Protein AF-A0A6L9MPD7-F1 (afdb_monomer_lite)

Foldseek 3Di:
DQPADADDDLVLLVPLCSLVVVVVVCVVVVHQLLSAEYEDEPVNVVPDPPVSVVVSVVSSVVSNYAYEYEPPDPDPPPVVVVVPPPDDRYDYDD

pLDDT: mean 70.27, std 19.03, range [35.06, 93.06]

Secondary structure (DSSP, 8-state):
---------HHHHHSTTHHHHHHHHHHHTT--GGG-EEEEEGGGGTTS-HHHHHHHHHHHHHTT-EEEEES--SS-TTSHHHHTSSSS---EE-

InterPro domains:
  IPR001633 EAL domain [PF00563] (9-83)
  IPR001633 EAL domain [PS50883] (1-94)
  IPR035919 EAL domain superfamily [G3DSA:3.20.20.450] (7-88)
  IPR035919 EAL domain superfamily [SSF141868] (9-84)

Radius of gyration: 13.21 Å; chains: 1; bounding box: 35×28×36 Å

Organism: NCBI:txid2047720

Structure (mmCIF, N/CA/C/O backbone):
data_AF-A0A6L9MPD7-F1
#
_entry.id   AF-A0A6L9MPD7-F1
#
loop_
_atom_site.group_PDB
_atom_site.id
_atom_site.type_symbol
_atom_site.label_atom_id
_atom_site.label_alt_id
_atom_site.label_comp_id
_atom_site.label_asym_id
_atom_site.label_entity_id
_atom_site.label_seq_id
_atom_site.pdbx_PDB_ins_code
_atom_site.Cartn_x
_atom_site.Cartn_y
_atom_site.Cartn_z
_atom_site.occupancy
_atom_site.B_iso_or_equiv
_atom_site.auth_seq_id
_atom_site.auth_comp_id
_atom_site.auth_asym_id
_atom_site.auth_atom_id
_atom_site.pdbx_PDB_model_num
ATOM 1 N N . MET A 1 1 ? -2.958 -3.881 21.496 1.00 35.88 1 MET A N 1
ATOM 2 C CA . MET A 1 1 ? -2.247 -4.945 20.758 1.00 35.88 1 MET A CA 1
ATOM 3 C C . MET A 1 1 ? -2.281 -4.559 19.295 1.00 35.88 1 MET A C 1
ATOM 5 O O . MET A 1 1 ? -3.328 -4.674 18.677 1.00 35.88 1 MET A O 1
ATOM 9 N N . THR A 1 2 ? -1.201 -3.980 18.779 1.00 38.62 2 THR A N 1
ATOM 10 C CA . THR A 1 2 ? -1.082 -3.634 17.359 1.00 38.62 2 THR A CA 1
ATOM 11 C C . THR A 1 2 ? -0.681 -4.911 16.639 1.00 38.62 2 THR A C 1
ATOM 13 O O . THR A 1 2 ? 0.424 -5.406 16.845 1.00 38.62 2 THR A O 1
ATOM 16 N N . ALA A 1 3 ? -1.598 -5.511 15.887 1.00 38.75 3 ALA A N 1
ATOM 17 C CA . ALA A 1 3 ? -1.240 -6.623 15.023 1.00 38.75 3 ALA A CA 1
ATOM 18 C C . ALA A 1 3 ? -0.362 -6.062 13.895 1.00 38.75 3 ALA A C 1
ATOM 20 O O . ALA A 1 3 ? -0.843 -5.288 13.072 1.00 38.75 3 ALA A O 1
ATOM 21 N N . GLN A 1 4 ? 0.932 -6.387 13.902 1.00 44.22 4 GLN A N 1
ATOM 22 C CA . GLN A 1 4 ? 1.800 -6.138 12.755 1.00 44.22 4 GLN A CA 1
ATOM 23 C C . GLN A 1 4 ? 1.544 -7.248 11.740 1.00 44.22 4 GLN A C 1
ATOM 25 O O . GLN A 1 4 ? 1.958 -8.389 11.933 1.00 44.22 4 GLN A O 1
ATOM 30 N N . TRP A 1 5 ? 0.815 -6.910 10.685 1.00 53.53 5 TRP A N 1
ATOM 31 C CA . TRP A 1 5 ? 0.684 -7.750 9.504 1.00 53.53 5 TRP A CA 1
ATOM 32 C C . TRP A 1 5 ? 1.734 -7.280 8.498 1.00 53.53 5 TRP A C 1
ATOM 34 O O . TRP A 1 5 ? 1.709 -6.119 8.103 1.00 53.53 5 TRP A O 1
ATOM 44 N N . GLN A 1 6 ? 2.666 -8.154 8.120 1.00 55.34 6 GLN A N 1
ATOM 45 C CA . GLN A 1 6 ? 3.701 -7.869 7.123 1.00 55.34 6 GLN A CA 1
ATOM 46 C C . GLN A 1 6 ? 3.634 -8.867 5.960 1.00 55.34 6 GLN A C 1
ATOM 48 O O . GLN A 1 6 ? 3.247 -10.023 6.140 1.00 55.34 6 GLN A O 1
ATOM 53 N N . VAL A 1 7 ? 4.124 -8.384 4.811 1.00 55.25 7 VAL A N 1
ATOM 54 C CA . VAL A 1 7 ? 4.473 -9.056 3.544 1.00 55.25 7 VAL A CA 1
ATOM 55 C C . VAL A 1 7 ? 3.474 -8.895 2.388 1.00 55.25 7 VAL A C 1
ATOM 57 O O . VAL A 1 7 ? 2.387 -9.469 2.368 1.00 55.25 7 VAL A O 1
ATOM 60 N N . THR A 1 8 ? 3.947 -8.231 1.325 1.00 55.59 8 THR A N 1
ATOM 61 C CA . THR A 1 8 ? 3.572 -8.539 -0.064 1.00 55.59 8 THR A CA 1
ATOM 62 C C . THR A 1 8 ? 4.828 -8.730 -0.919 1.00 55.59 8 THR A C 1
ATOM 64 O O . THR A 1 8 ? 5.885 -8.175 -0.621 1.00 55.59 8 THR A O 1
ATOM 67 N N . SER A 1 9 ? 4.734 -9.539 -1.975 1.00 59.88 9 SER A N 1
ATOM 68 C CA . SER A 1 9 ? 5.841 -9.839 -2.886 1.00 59.88 9 SER A CA 1
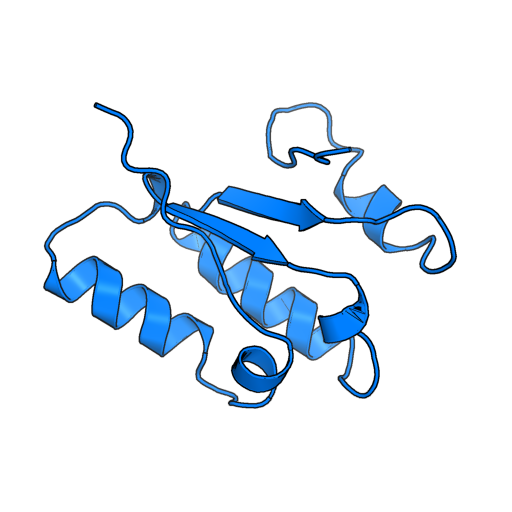ATOM 69 C C . SER A 1 9 ? 5.649 -9.163 -4.250 1.00 59.88 9 SER A C 1
ATOM 71 O O . SER A 1 9 ? 4.527 -8.898 -4.683 1.00 59.88 9 SER A O 1
ATOM 73 N N . ALA A 1 10 ? 6.731 -8.963 -5.008 1.00 59.00 10 ALA A N 1
ATOM 74 C CA . ALA A 1 10 ? 6.673 -8.459 -6.388 1.00 59.00 10 ALA A CA 1
ATOM 75 C C . ALA A 1 10 ? 5.742 -9.271 -7.317 1.00 59.00 10 ALA A C 1
ATOM 77 O O . ALA A 1 10 ? 5.201 -8.744 -8.294 1.00 59.00 10 ALA A O 1
ATOM 78 N N . ALA A 1 11 ? 5.526 -10.558 -7.022 1.00 63.34 11 ALA A N 1
ATOM 79 C CA . ALA A 1 11 ? 4.631 -11.420 -7.788 1.00 63.34 11 ALA A CA 1
ATOM 80 C C . ALA A 1 11 ? 3.153 -11.014 -7.653 1.00 63.34 11 ALA A C 1
ATOM 82 O O . ALA A 1 11 ? 2.374 -11.208 -8.592 1.00 63.34 11 ALA A O 1
ATOM 83 N N . ASP A 1 12 ? 2.773 -10.405 -6.531 1.00 71.56 12 ASP A N 1
ATOM 84 C CA . ASP A 1 12 ? 1.391 -10.028 -6.252 1.00 71.56 12 ASP A CA 1
ATOM 85 C C . ASP A 1 12 ? 0.935 -8.854 -7.128 1.00 71.56 12 ASP A C 1
ATOM 87 O O . ASP A 1 12 ? -0.155 -8.906 -7.706 1.00 71.56 12 ASP A O 1
ATOM 91 N N . PHE A 1 13 ? 1.818 -7.873 -7.356 1.00 76.06 13 PHE A N 1
ATOM 92 C CA . PHE A 1 13 ? 1.585 -6.706 -8.223 1.00 76.06 13 PHE A CA 1
ATOM 93 C C . PHE A 1 13 ? 1.458 -7.042 -9.714 1.00 76.06 13 PHE A C 1
ATOM 95 O O . PHE A 1 13 ? 0.926 -6.253 -10.505 1.00 76.06 13 PHE A O 1
ATOM 102 N N . ARG A 1 14 ? 1.914 -8.226 -10.146 1.00 74.06 14 ARG A N 1
ATOM 103 C CA . ARG A 1 14 ? 1.726 -8.667 -11.538 1.00 74.06 14 ARG A CA 1
ATOM 104 C C . ARG A 1 14 ? 0.248 -8.889 -11.850 1.00 74.06 14 ARG A C 1
ATOM 106 O O . ARG A 1 14 ? -0.187 -8.596 -12.970 1.00 74.06 14 ARG A O 1
ATOM 113 N N . ARG A 1 15 ? -0.533 -9.332 -10.861 1.00 77.31 15 ARG A N 1
ATOM 114 C CA . ARG A 1 15 ? -1.978 -9.544 -10.988 1.00 77.31 15 ARG A CA 1
ATOM 115 C C . ARG A 1 15 ? -2.688 -8.189 -10.987 1.00 77.31 15 ARG A C 1
ATOM 117 O O . ARG A 1 15 ? -2.584 -7.435 -10.029 1.00 77.31 15 ARG A O 1
ATOM 124 N N . SER A 1 16 ? -3.415 -7.882 -12.060 1.00 74.75 16 SER A N 1
ATOM 125 C CA . SER A 1 16 ? -4.068 -6.578 -12.274 1.00 74.75 16 SER A CA 1
ATOM 126 C C . SER A 1 16 ? -5.085 -6.178 -11.199 1.00 74.75 16 SER A C 1
ATOM 128 O O . SER A 1 16 ? -5.362 -4.998 -11.063 1.00 74.75 16 SER A O 1
ATOM 130 N N . ASN A 1 17 ? -5.602 -7.133 -10.429 1.00 85.56 17 ASN A N 1
ATOM 131 C CA . ASN A 1 17 ? -6.599 -6.949 -9.370 1.00 85.56 17 ASN A CA 1
ATOM 132 C C . ASN A 1 17 ? -6.012 -7.122 -7.956 1.00 85.56 17 ASN A C 1
ATOM 134 O O . ASN A 1 17 ? -6.688 -7.621 -7.058 1.00 85.56 17 ASN A O 1
ATOM 138 N N . PHE A 1 18 ? -4.723 -6.825 -7.756 1.00 88.25 18 PHE A N 1
ATOM 139 C CA . PHE A 1 18 ? -4.100 -6.947 -6.434 1.00 88.25 18 PHE A CA 1
ATOM 140 C C . PHE A 1 18 ? -4.793 -6.070 -5.387 1.00 88.25 18 PHE A C 1
ATOM 142 O O . PHE A 1 18 ? -5.203 -6.597 -4.355 1.00 88.25 18 PHE A O 1
ATOM 149 N N . ALA A 1 19 ? -4.976 -4.779 -5.688 1.00 89.88 19 ALA A N 1
ATOM 150 C CA . ALA A 1 19 ? -5.616 -3.841 -4.772 1.00 89.88 19 ALA A CA 1
ATOM 151 C C . ALA A 1 19 ? -7.025 -4.310 -4.381 1.00 89.88 19 ALA A C 1
ATOM 153 O O . ALA A 1 19 ? -7.319 -4.449 -3.198 1.00 89.88 19 ALA A O 1
ATOM 15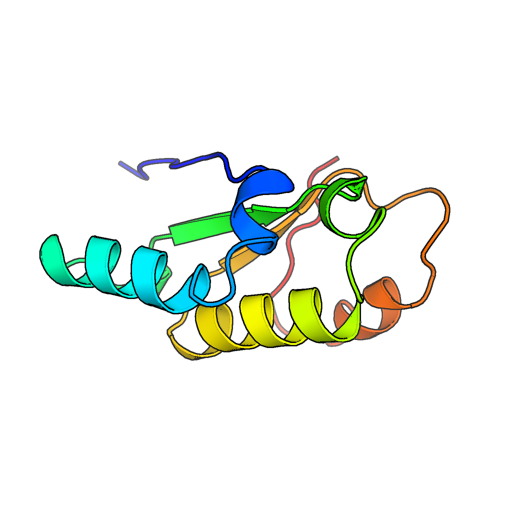4 N N . ASP A 1 20 ? -7.845 -4.679 -5.369 1.00 91.31 20 ASP A N 1
ATOM 155 C CA . ASP A 1 20 ? -9.209 -5.165 -5.134 1.00 91.31 20 ASP A CA 1
ATOM 156 C C . ASP A 1 20 ? -9.241 -6.381 -4.205 1.00 91.31 20 ASP A C 1
ATOM 158 O O . ASP A 1 20 ? -10.069 -6.450 -3.303 1.00 91.31 20 ASP A O 1
ATOM 162 N N . ARG A 1 21 ? -8.324 -7.341 -4.389 1.00 90.62 21 ARG A N 1
ATOM 163 C CA . ARG A 1 21 ? -8.269 -8.533 -3.530 1.00 90.62 21 ARG A CA 1
ATOM 164 C C . ARG A 1 21 ? -7.909 -8.195 -2.090 1.00 90.62 21 ARG A C 1
ATOM 166 O O . ARG A 1 21 ? -8.486 -8.780 -1.179 1.00 90.62 21 ARG A O 1
ATOM 173 N N . VAL A 1 22 ? -6.946 -7.298 -1.888 1.00 89.75 22 VAL A N 1
ATOM 174 C CA . VAL A 1 22 ? -6.545 -6.860 -0.545 1.00 89.75 22 VAL A CA 1
ATOM 175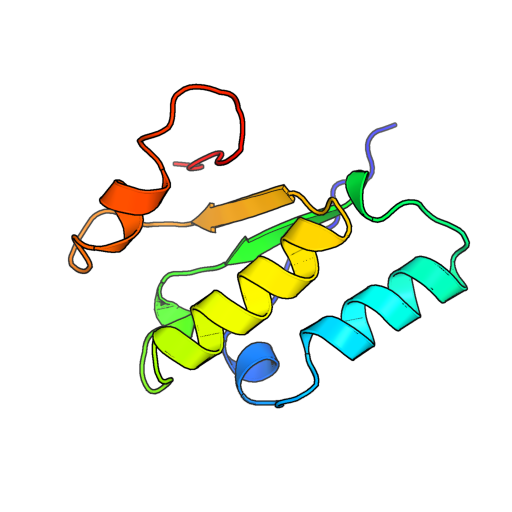 C C . VAL A 1 22 ? -7.724 -6.179 0.146 1.00 89.75 22 VAL A C 1
ATOM 177 O O . VAL A 1 22 ? -8.073 -6.545 1.264 1.00 89.75 22 VAL A O 1
ATOM 180 N N . LEU A 1 23 ? -8.393 -5.261 -0.548 1.00 90.31 23 LEU A N 1
ATOM 181 C CA . LEU A 1 23 ? -9.541 -4.531 -0.013 1.00 90.31 23 LEU A CA 1
ATOM 182 C C . LEU A 1 23 ? -10.736 -5.447 0.267 1.00 90.31 23 LEU A C 1
ATOM 184 O O . LEU A 1 23 ? -11.363 -5.325 1.316 1.00 90.31 23 LEU A O 1
ATOM 188 N N . GLN A 1 24 ? -11.017 -6.409 -0.615 1.00 91.81 24 GLN A N 1
ATOM 189 C CA . GLN A 1 24 ? -12.051 -7.421 -0.384 1.00 91.81 24 GLN A CA 1
ATOM 190 C C . GLN A 1 24 ? -11.745 -8.279 0.844 1.00 91.81 24 GLN A C 1
ATOM 192 O O . GLN A 1 24 ? -12.645 -8.544 1.637 1.00 91.81 24 GLN A O 1
ATOM 197 N N . LEU A 1 25 ? -10.488 -8.693 1.027 1.00 89.81 25 LEU A N 1
ATOM 198 C CA . LEU A 1 25 ? -10.083 -9.467 2.197 1.00 89.81 25 LEU A CA 1
ATOM 199 C C . LEU A 1 25 ? -10.263 -8.653 3.482 1.00 89.81 25 LEU A C 1
ATOM 201 O O . LEU A 1 25 ? -10.890 -9.137 4.420 1.00 89.81 25 LEU A O 1
ATOM 205 N N . ILE A 1 26 ? -9.772 -7.415 3.508 1.00 89.25 26 ILE A N 1
ATOM 206 C CA . ILE A 1 26 ? -9.918 -6.511 4.655 1.00 89.25 26 ILE A CA 1
ATOM 207 C C . ILE A 1 26 ? -11.400 -6.285 4.979 1.00 89.25 26 ILE A C 1
ATOM 209 O O . ILE A 1 26 ? -11.815 -6.449 6.126 1.00 89.25 26 ILE A O 1
ATOM 213 N N . SER A 1 27 ? -12.213 -5.992 3.961 1.00 89.62 27 SER A N 1
ATOM 214 C CA . SER A 1 27 ? -13.654 -5.788 4.113 1.00 89.62 27 SER A CA 1
ATOM 215 C C . SER A 1 27 ? -14.369 -7.041 4.624 1.00 89.62 27 SER A C 1
ATOM 217 O O . SER A 1 27 ? -15.261 -6.925 5.458 1.00 89.62 27 SER A O 1
ATOM 219 N N . SER A 1 28 ? -13.956 -8.241 4.198 1.00 93.06 28 SER A N 1
ATOM 220 C CA . SER A 1 28 ? -14.543 -9.503 4.676 1.00 93.06 28 SER A CA 1
ATOM 221 C C . SER A 1 28 ? -14.294 -9.779 6.163 1.00 93.06 28 SER A C 1
ATOM 223 O O . SER A 1 28 ? -15.014 -10.573 6.765 1.00 93.06 28 SER A O 1
ATOM 225 N N . LEU A 1 29 ? -13.292 -9.122 6.752 1.00 89.56 29 LEU A N 1
ATOM 226 C CA . LEU A 1 29 ? -12.955 -9.208 8.172 1.00 89.56 29 LEU A CA 1
ATOM 227 C C . LEU A 1 29 ? -13.613 -8.098 9.006 1.00 89.56 29 LEU A C 1
ATOM 229 O O . LEU A 1 29 ? -13.394 -8.058 10.214 1.00 89.56 29 LEU A O 1
ATOM 233 N N . ASP A 1 30 ? -14.390 -7.209 8.378 1.00 92.19 30 ASP A N 1
ATOM 234 C CA . ASP A 1 30 ? -14.999 -6.024 9.000 1.00 92.19 30 ASP A CA 1
ATOM 235 C C . ASP A 1 30 ? -13.967 -5.120 9.707 1.00 92.19 30 ASP A C 1
ATOM 237 O O . ASP A 1 30 ? -14.206 -4.538 10.766 1.00 92.19 30 ASP A O 1
ATOM 241 N N . LEU A 1 31 ? -12.764 -5.030 9.123 1.00 88.38 31 LEU A N 1
ATOM 242 C CA . LEU A 1 31 ? -11.670 -4.212 9.637 1.00 88.38 31 LEU A CA 1
ATOM 243 C C . LEU A 1 31 ? -11.468 -2.962 8.771 1.00 88.38 31 LEU A C 1
ATOM 245 O O . LEU A 1 31 ? -11.509 -3.049 7.543 1.00 88.38 31 LEU A O 1
ATOM 249 N N . PRO A 1 32 ? -11.180 -1.795 9.373 1.00 87.81 32 PRO A N 1
ATOM 250 C CA . PRO A 1 32 ? -10.812 -0.617 8.605 1.00 87.81 32 PRO A CA 1
ATOM 251 C C . PRO A 1 32 ? -9.428 -0.791 7.969 1.00 87.81 32 PRO A C 1
ATOM 253 O O . PRO A 1 32 ? -8.467 -1.193 8.629 1.00 87.81 32 PRO A O 1
ATOM 256 N N . ALA A 1 33 ? -9.308 -0.421 6.693 1.00 86.81 33 ALA A N 1
ATOM 257 C CA . ALA A 1 33 ? -8.060 -0.523 5.935 1.00 86.81 33 ALA A CA 1
ATOM 258 C C . ALA A 1 33 ? -6.914 0.318 6.532 1.00 86.81 33 ALA A C 1
ATOM 260 O O . ALA A 1 33 ? -5.746 -0.027 6.378 1.00 86.81 33 ALA A O 1
ATOM 261 N N . SER A 1 34 ? -7.234 1.358 7.307 1.00 86.62 34 SER A N 1
ATOM 262 C CA . SER A 1 34 ? -6.263 2.176 8.044 1.00 86.62 34 SER A CA 1
ATOM 263 C C . SER A 1 34 ? -5.488 1.446 9.140 1.00 86.62 34 SER A C 1
ATOM 265 O O . SER A 1 34 ? -4.494 1.974 9.634 1.00 86.62 34 SER A O 1
ATOM 267 N N . LEU A 1 35 ? -5.901 0.233 9.514 1.00 86.75 35 LEU A N 1
ATOM 268 C CA . LEU A 1 35 ? -5.148 -0.620 10.436 1.00 86.75 35 LEU A CA 1
ATOM 269 C C . LEU A 1 35 ? -4.023 -1.399 9.751 1.00 86.75 35 LEU A C 1
ATOM 271 O O . LEU A 1 35 ? -3.252 -2.068 10.437 1.00 86.75 35 LEU A O 1
ATOM 275 N N . PHE A 1 36 ? -3.944 -1.340 8.422 1.00 84.56 36 PHE A N 1
ATOM 276 C CA . PHE A 1 36 ? -3.010 -2.128 7.637 1.00 84.56 36 PHE A CA 1
ATOM 277 C C . PHE A 1 36 ? -1.920 -1.247 7.028 1.00 84.56 36 PHE A C 1
ATOM 279 O O . PHE A 1 36 ? -2.173 -0.158 6.500 1.00 84.56 36 PHE A O 1
ATOM 286 N N . GLU A 1 37 ? -0.698 -1.765 7.078 1.00 83.75 37 GLU A N 1
ATOM 287 C CA . GLU A 1 37 ? 0.471 -1.209 6.410 1.00 83.75 37 GLU A CA 1
ATOM 288 C C . GLU A 1 37 ? 0.918 -2.186 5.322 1.00 83.75 37 GLU A C 1
ATOM 290 O O . GLU A 1 37 ? 1.050 -3.385 5.568 1.00 83.75 37 GLU A O 1
ATOM 295 N N . LEU A 1 38 ? 1.110 -1.683 4.104 1.00 83.56 38 LEU A N 1
ATOM 296 C CA . LEU A 1 38 ? 1.689 -2.442 3.009 1.00 83.56 38 LEU A CA 1
ATOM 297 C C . LEU A 1 38 ? 3.144 -2.036 2.832 1.00 83.56 38 LEU A C 1
ATOM 299 O O . LEU A 1 38 ? 3.434 -0.917 2.415 1.00 83.56 38 LEU A O 1
ATOM 303 N N . GLU A 1 39 ? 4.041 -2.973 3.086 1.00 80.94 39 GLU A N 1
ATOM 304 C CA . GLU A 1 39 ? 5.463 -2.809 2.827 1.00 80.94 39 GLU A CA 1
ATOM 305 C C . GLU A 1 39 ? 5.810 -3.292 1.418 1.00 80.94 39 GLU A C 1
ATOM 307 O O . GLU A 1 39 ? 5.462 -4.407 1.023 1.00 80.94 39 GLU A O 1
ATOM 312 N N . VAL A 1 40 ? 6.464 -2.435 0.641 1.00 78.75 40 VAL A N 1
ATOM 313 C CA . VAL A 1 40 ? 6.778 -2.667 -0.769 1.00 78.75 40 VAL A CA 1
ATOM 314 C C . VAL A 1 40 ? 8.280 -2.522 -0.964 1.00 78.75 40 VAL A C 1
ATOM 316 O O . VAL A 1 40 ? 8.837 -1.441 -0.787 1.00 78.75 40 VAL A O 1
ATOM 319 N N . THR A 1 41 ? 8.925 -3.612 -1.371 1.00 77.81 41 THR A N 1
ATOM 320 C CA . THR A 1 41 ? 10.360 -3.629 -1.686 1.00 77.81 41 THR A CA 1
ATOM 321 C C . THR A 1 41 ? 10.638 -3.053 -3.078 1.00 77.81 41 THR A C 1
ATOM 323 O O . THR A 1 41 ? 9.781 -3.097 -3.969 1.00 77.81 41 THR A O 1
ATOM 326 N N . GLU A 1 42 ? 11.866 -2.583 -3.320 1.00 75.75 42 GLU A N 1
ATOM 327 C CA . GLU A 1 42 ? 12.303 -2.073 -4.634 1.00 75.75 42 GLU A CA 1
ATOM 328 C C . GLU A 1 42 ? 12.109 -3.102 -5.769 1.00 75.75 42 GLU A C 1
ATOM 330 O O . GLU A 1 42 ? 11.792 -2.744 -6.906 1.00 75.75 42 GLU A O 1
ATOM 335 N N . SER A 1 43 ? 12.202 -4.399 -5.453 1.00 77.50 43 SER A N 1
ATOM 336 C CA . SER A 1 43 ? 12.050 -5.495 -6.420 1.00 77.50 43 SER A CA 1
ATOM 337 C C . SER A 1 43 ? 10.709 -5.493 -7.167 1.00 77.50 43 SER A C 1
ATOM 339 O O . SER A 1 43 ? 10.635 -5.968 -8.300 1.00 77.50 43 SER A O 1
ATOM 341 N N . VAL A 1 44 ? 9.656 -4.914 -6.577 1.00 80.12 44 VAL A N 1
ATOM 342 C CA . VAL A 1 4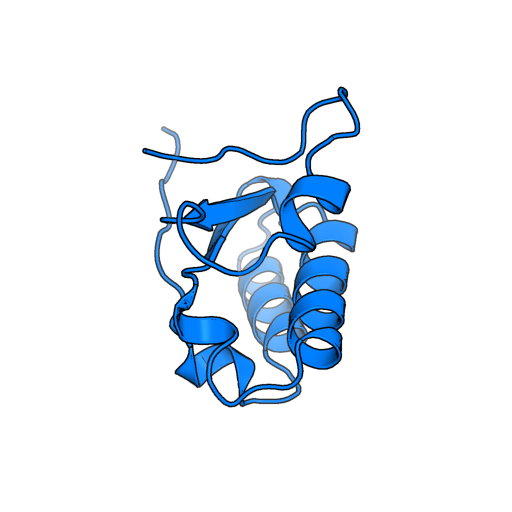4 ? 8.324 -4.784 -7.192 1.00 80.12 44 VAL A CA 1
ATOM 343 C C . VAL A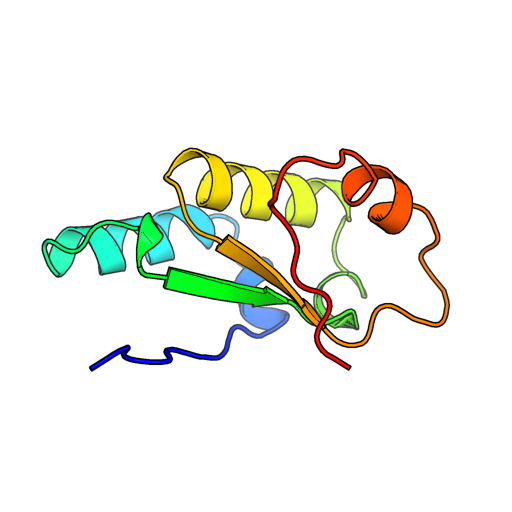 1 44 ? 8.373 -3.921 -8.454 1.00 80.12 44 VAL A C 1
ATOM 345 O O . VAL A 1 44 ? 7.607 -4.149 -9.387 1.00 80.12 44 VAL A O 1
ATOM 348 N N . PHE A 1 45 ? 9.294 -2.963 -8.521 1.00 77.75 45 PHE A N 1
ATOM 349 C CA . PHE A 1 45 ? 9.455 -2.083 -9.675 1.00 77.75 45 PHE A CA 1
ATOM 350 C C . PHE A 1 45 ? 10.291 -2.730 -10.790 1.00 77.75 45 PHE A C 1
ATOM 352 O O . PHE A 1 45 ? 10.241 -2.292 -11.939 1.00 77.75 45 PHE A O 1
ATOM 359 N N . ILE A 1 46 ? 11.019 -3.813 -10.499 1.00 77.38 46 ILE A N 1
ATOM 360 C CA . ILE A 1 46 ? 11.865 -4.502 -11.476 1.00 77.38 46 ILE A CA 1
ATOM 361 C C . ILE A 1 46 ? 10.998 -5.376 -12.396 1.00 77.38 46 ILE A C 1
ATOM 363 O O . ILE A 1 46 ? 10.405 -6.377 -11.991 1.00 77.38 46 ILE A O 1
ATOM 367 N N . GLY A 1 47 ? 10.944 -5.013 -13.679 1.00 73.31 47 GLY A N 1
ATOM 368 C CA . GLY A 1 47 ? 10.195 -5.757 -14.701 1.00 73.31 47 GLY A CA 1
ATOM 369 C C . GLY A 1 47 ? 8.681 -5.506 -14.695 1.00 73.31 47 GLY A C 1
ATOM 370 O O . GLY A 1 47 ? 7.949 -6.187 -15.414 1.00 73.31 47 GLY A O 1
ATOM 371 N N . LEU A 1 48 ? 8.206 -4.534 -13.913 1.00 73.88 48 LEU A N 1
ATOM 372 C CA . LEU A 1 48 ? 6.841 -4.013 -13.960 1.00 73.88 48 LEU A CA 1
ATOM 373 C C . LEU A 1 48 ? 6.850 -2.545 -14.392 1.00 73.88 48 LEU A C 1
ATOM 375 O O . LEU A 1 48 ? 7.796 -1.812 -14.130 1.00 73.88 48 LEU A O 1
ATOM 379 N N . SER A 1 49 ? 5.776 -2.101 -15.052 1.00 82.62 49 SER A N 1
ATOM 380 C CA . SER A 1 49 ? 5.597 -0.671 -15.322 1.00 82.62 49 SER A CA 1
ATOM 381 C C . SER A 1 49 ? 5.417 0.076 -14.000 1.00 82.62 49 SER A C 1
ATOM 383 O O . SER A 1 49 ? 4.475 -0.212 -13.255 1.00 82.62 49 SER A O 1
ATOM 385 N N . THR A 1 50 ? 6.281 1.058 -13.737 1.00 80.69 50 THR A N 1
ATOM 386 C CA . THR A 1 50 ? 6.206 1.935 -12.559 1.00 80.69 50 THR A CA 1
ATOM 387 C C . THR A 1 50 ? 4.821 2.553 -12.405 1.00 80.69 50 THR A C 1
ATOM 389 O O . THR A 1 50 ? 4.274 2.566 -11.308 1.00 80.69 50 THR A O 1
ATOM 392 N N . GLU A 1 51 ? 4.199 2.989 -13.502 1.00 80.94 51 GLU A N 1
ATOM 393 C CA . GLU A 1 51 ? 2.853 3.576 -13.483 1.00 80.94 51 GLU A CA 1
ATOM 394 C C . GLU A 1 51 ? 1.797 2.590 -12.976 1.00 80.94 51 GLU A C 1
ATOM 396 O O . GLU A 1 51 ? 0.898 2.969 -12.228 1.00 80.94 51 GLU A O 1
ATOM 401 N N . LYS A 1 52 ? 1.908 1.308 -13.349 1.00 83.19 52 LYS A N 1
ATOM 402 C CA . LYS A 1 52 ? 0.987 0.265 -12.879 1.00 83.19 52 LYS A CA 1
ATOM 403 C C . LYS A 1 52 ? 1.142 0.036 -11.377 1.00 83.19 52 LYS A C 1
ATOM 405 O O . LYS A 1 52 ? 0.138 -0.086 -10.675 1.00 83.19 52 LYS A O 1
ATOM 410 N N . VAL A 1 53 ? 2.383 -0.017 -10.891 1.00 84.19 53 VAL A N 1
ATOM 411 C CA . VAL A 1 53 ? 2.666 -0.182 -9.459 1.00 84.19 53 VAL A CA 1
ATOM 412 C C . VAL A 1 53 ? 2.110 1.013 -8.689 1.00 84.19 53 VAL A C 1
ATOM 414 O O . VAL A 1 53 ? 1.319 0.819 -7.772 1.00 84.19 53 VAL A O 1
ATOM 417 N N . VAL A 1 54 ? 2.411 2.240 -9.126 1.00 83.81 54 VAL A N 1
ATOM 418 C CA . VAL A 1 54 ? 1.932 3.476 -8.487 1.00 83.81 54 VAL A CA 1
ATOM 419 C C . VAL A 1 54 ? 0.407 3.527 -8.420 1.00 83.81 54 VAL A C 1
ATOM 421 O O . VAL A 1 54 ? -0.125 3.711 -7.332 1.00 83.81 54 VAL A O 1
ATOM 424 N N . ARG A 1 55 ? -0.310 3.266 -9.523 1.00 86.56 55 ARG A N 1
ATOM 425 C CA . ARG A 1 55 ? -1.788 3.233 -9.516 1.00 86.56 55 ARG A CA 1
ATOM 426 C C . ARG A 1 55 ? -2.353 2.224 -8.516 1.00 86.56 55 ARG A C 1
ATOM 428 O O . ARG A 1 55 ? -3.370 2.485 -7.883 1.00 86.56 55 ARG A O 1
ATOM 435 N N . THR A 1 56 ? -1.696 1.075 -8.375 1.00 88.44 56 THR A N 1
ATOM 436 C CA . THR A 1 56 ? -2.108 0.037 -7.420 1.00 88.44 56 THR A CA 1
ATOM 437 C C . THR A 1 56 ? -1.914 0.514 -5.979 1.00 88.44 56 THR A C 1
ATOM 439 O O . THR A 1 56 ? -2.806 0.343 -5.152 1.00 88.44 56 THR A O 1
ATOM 442 N N . LEU A 1 57 ? -0.777 1.148 -5.678 1.00 87.38 57 LEU A N 1
ATOM 443 C CA . LEU A 1 57 ? -0.499 1.710 -4.352 1.00 87.38 57 LEU A CA 1
ATOM 444 C C . LEU A 1 57 ? -1.438 2.873 -4.013 1.00 87.38 57 LEU A C 1
ATOM 446 O O . LEU A 1 57 ? -1.902 2.977 -2.880 1.00 87.38 57 LEU A O 1
ATOM 450 N N . GLU A 1 58 ? -1.748 3.727 -4.989 1.00 87.56 58 GLU A N 1
ATOM 451 C CA . GLU A 1 58 ? -2.693 4.834 -4.830 1.00 87.56 58 GLU A CA 1
ATOM 452 C C . GLU A 1 58 ? -4.103 4.343 -4.498 1.00 87.56 58 GLU A C 1
ATOM 454 O O . GLU A 1 58 ? -4.727 4.909 -3.604 1.00 87.56 58 GLU A O 1
ATOM 459 N N . ALA A 1 59 ? -4.576 3.274 -5.146 1.00 88.94 59 ALA A N 1
ATOM 460 C CA . ALA A 1 59 ? -5.879 2.676 -4.851 1.00 88.94 59 ALA A CA 1
ATOM 461 C C . ALA A 1 59 ? -5.964 2.126 -3.416 1.00 88.94 59 ALA A C 1
ATOM 463 O O . ALA A 1 59 ? -6.968 2.293 -2.737 1.00 88.94 59 ALA A O 1
ATOM 464 N N . LEU A 1 60 ? -4.897 1.504 -2.911 1.00 89.56 60 LEU A N 1
ATOM 465 C CA . LEU A 1 60 ? -4.863 1.030 -1.523 1.00 89.56 60 LEU A CA 1
ATOM 466 C C . LEU A 1 60 ? -4.817 2.192 -0.524 1.00 89.56 60 LEU A C 1
ATOM 468 O O . LEU A 1 60 ? -5.476 2.168 0.516 1.00 89.56 60 LEU A O 1
ATOM 472 N N . ARG A 1 61 ? -4.066 3.244 -0.857 1.00 86.06 61 ARG A N 1
ATOM 473 C CA . ARG A 1 61 ? -3.970 4.449 -0.035 1.00 86.06 61 ARG A CA 1
ATOM 474 C C . ARG A 1 61 ? -5.279 5.241 -0.006 1.00 86.06 61 ARG A C 1
ATOM 476 O O . ARG A 1 61 ? -5.581 5.826 1.033 1.00 86.06 61 ARG A O 1
ATOM 483 N N . SER A 1 62 ? -6.048 5.289 -1.098 1.00 89.19 62 SER A N 1
ATOM 484 C CA . SER A 1 62 ? -7.337 5.999 -1.117 1.00 89.19 62 SER A CA 1
ATOM 485 C C . SER A 1 62 ? -8.349 5.396 -0.146 1.00 89.19 62 SER A C 1
ATOM 487 O O . SER A 1 62 ? -9.173 6.129 0.389 1.00 89.19 62 SER A O 1
ATOM 489 N N . GLU A 1 63 ? -8.219 4.103 0.153 1.00 92.50 63 GLU A N 1
ATOM 490 C CA . GLU A 1 63 ? -9.018 3.402 1.165 1.00 92.50 63 GLU A CA 1
ATOM 491 C C . GLU A 1 63 ? -8.470 3.563 2.594 1.00 92.50 63 GLU A C 1
ATOM 493 O O . GLU A 1 63 ? -9.073 3.104 3.561 1.00 92.50 63 GLU A O 1
ATOM 498 N N . GLY A 1 64 ? -7.334 4.245 2.758 1.00 87.00 64 GLY A N 1
ATOM 499 C CA . GLY A 1 64 ? -6.761 4.593 4.055 1.00 87.00 64 GLY A CA 1
ATOM 500 C C . GLY A 1 64 ? -5.605 3.711 4.520 1.00 87.00 64 GLY A C 1
ATOM 501 O O . GLY A 1 64 ? -5.110 3.950 5.619 1.00 87.00 64 GLY A O 1
ATOM 502 N N . MET A 1 65 ? -5.141 2.740 3.720 1.00 87.81 65 MET A N 1
ATOM 503 C CA . MET A 1 65 ? -3.952 1.947 4.066 1.00 87.81 65 MET A CA 1
ATOM 504 C C . MET A 1 65 ? -2.689 2.812 4.132 1.00 87.81 65 MET A C 1
ATOM 506 O O . MET A 1 65 ? -2.511 3.755 3.352 1.00 87.81 65 MET A O 1
ATOM 510 N N . THR A 1 66 ? -1.767 2.438 5.020 1.00 83.50 66 THR A N 1
ATOM 511 C CA . THR A 1 66 ? -0.410 3.003 5.039 1.00 83.50 66 THR A CA 1
ATOM 512 C C . THR A 1 66 ? 0.471 2.233 4.063 1.00 83.50 66 THR A C 1
ATOM 514 O O . THR A 1 66 ? 0.365 1.014 3.976 1.00 83.50 66 THR A O 1
ATOM 517 N N . ILE A 1 67 ? 1.342 2.922 3.324 1.00 83.31 67 ILE A N 1
ATOM 518 C CA . ILE A 1 67 ? 2.304 2.285 2.418 1.00 83.31 67 ILE A CA 1
ATOM 519 C C . ILE A 1 67 ? 3.718 2.608 2.911 1.00 83.31 67 ILE A C 1
ATOM 521 O O . ILE A 1 67 ? 4.084 3.780 3.035 1.00 83.31 67 ILE A O 1
ATOM 525 N N . ALA A 1 68 ? 4.506 1.574 3.178 1.00 79.00 68 ALA A N 1
ATOM 526 C CA . ALA A 1 68 ? 5.924 1.662 3.492 1.00 79.00 68 ALA A CA 1
ATOM 527 C C . ALA A 1 68 ? 6.738 1.201 2.276 1.00 79.00 68 ALA A C 1
ATOM 529 O O . ALA A 1 68 ? 6.394 0.223 1.614 1.00 79.00 68 ALA A O 1
ATOM 530 N N . LEU A 1 69 ? 7.798 1.937 1.958 1.00 77.19 69 LEU A N 1
ATOM 531 C CA . LEU A 1 69 ? 8.749 1.570 0.913 1.00 77.19 69 LEU A CA 1
ATOM 532 C C . LEU A 1 69 ? 10.033 1.124 1.607 1.00 77.19 69 LEU A C 1
ATOM 534 O O . LEU A 1 69 ? 10.656 1.938 2.292 1.00 77.19 69 LEU A O 1
ATOM 538 N N . ASP A 1 70 ? 10.393 -0.142 1.441 1.00 69.38 70 ASP A N 1
ATOM 539 C CA . ASP A 1 70 ? 11.561 -0.750 2.081 1.00 69.38 70 ASP A CA 1
ATOM 540 C C . ASP A 1 70 ? 12.794 -0.699 1.157 1.00 69.38 70 ASP A C 1
ATOM 542 O O . ASP A 1 70 ? 12.654 -0.784 -0.070 1.00 69.38 70 ASP A O 1
ATOM 546 N N . ASP A 1 71 ? 13.984 -0.509 1.740 1.00 60.84 71 ASP A N 1
ATOM 547 C CA . ASP A 1 71 ? 15.302 -0.464 1.071 1.00 60.84 71 ASP A CA 1
ATOM 548 C C . ASP A 1 71 ? 15.516 0.612 -0.030 1.00 60.84 71 ASP A C 1
ATOM 550 O O . ASP A 1 71 ? 16.462 0.553 -0.821 1.00 60.84 71 ASP A O 1
ATOM 554 N N . PHE A 1 72 ? 14.695 1.669 -0.085 1.00 61.34 72 PHE A N 1
ATOM 555 C CA . PHE A 1 72 ? 14.842 2.743 -1.084 1.00 61.34 72 PHE A CA 1
ATOM 556 C C . PHE A 1 72 ? 16.074 3.641 -0.839 1.00 61.34 72 PHE A C 1
ATOM 558 O O . PHE A 1 72 ? 15.971 4.716 -0.244 1.00 61.34 72 PHE A O 1
ATOM 565 N N . GLY A 1 73 ? 17.241 3.226 -1.350 1.00 45.38 73 GLY A N 1
ATOM 566 C CA . GLY A 1 73 ? 18.517 3.924 -1.139 1.00 45.38 73 GLY A CA 1
ATOM 567 C C . GLY A 1 73 ? 19.515 3.988 -2.308 1.00 45.38 73 GLY A C 1
ATOM 568 O O . GLY A 1 73 ? 20.543 4.639 -2.132 1.00 45.38 73 GLY A O 1
ATOM 569 N N . THR A 1 74 ? 19.289 3.370 -3.485 1.00 41.84 74 THR A N 1
ATOM 570 C CA . THR A 1 74 ? 20.397 3.208 -4.469 1.00 41.84 74 THR A CA 1
ATOM 571 C C . THR A 1 74 ? 20.130 3.450 -5.967 1.00 41.84 74 THR A C 1
ATOM 573 O O . THR A 1 74 ? 21.102 3.450 -6.722 1.00 41.84 74 THR A O 1
ATOM 576 N N . GLY A 1 75 ? 18.908 3.737 -6.451 1.00 41.62 75 GLY A N 1
ATOM 577 C CA . GLY A 1 75 ? 18.734 3.872 -7.916 1.00 41.62 75 GLY A CA 1
ATOM 578 C C . GLY A 1 75 ? 17.523 4.625 -8.472 1.00 41.62 75 GLY A C 1
ATOM 579 O O . GLY A 1 75 ? 17.663 5.326 -9.474 1.00 41.62 75 GLY A O 1
ATOM 580 N N . TYR A 1 76 ? 16.344 4.560 -7.847 1.00 42.34 76 TYR A N 1
ATOM 581 C CA . TYR A 1 76 ? 15.132 5.190 -8.397 1.00 42.34 76 TYR A CA 1
ATOM 582 C C . TYR A 1 76 ? 14.793 6.522 -7.716 1.00 42.34 76 TYR A C 1
ATOM 584 O O . TYR A 1 76 ? 13.857 6.639 -6.926 1.00 42.34 76 TYR A O 1
ATOM 592 N N . ALA A 1 77 ? 15.525 7.573 -8.095 1.00 41.94 77 ALA A N 1
ATOM 593 C CA . ALA A 1 77 ? 15.393 8.947 -7.590 1.00 41.94 77 ALA A CA 1
ATOM 594 C C . ALA A 1 77 ? 14.035 9.652 -7.869 1.00 41.94 77 ALA A C 1
ATOM 596 O O . ALA A 1 77 ? 13.893 10.843 -7.599 1.00 41.94 77 ALA A O 1
ATOM 597 N N . SER A 1 78 ? 13.018 8.956 -8.395 1.00 43.91 78 SER A N 1
ATOM 598 C CA . SER A 1 78 ? 11.692 9.540 -8.677 1.00 43.91 78 SER A CA 1
ATOM 599 C C . SER A 1 78 ? 10.642 9.303 -7.583 1.00 43.91 78 SER A C 1
ATOM 601 O O . SER A 1 78 ? 9.673 10.054 -7.519 1.00 43.91 78 SER A O 1
ATOM 603 N N . LEU A 1 79 ? 10.823 8.333 -6.675 1.00 45.69 79 LEU A N 1
ATOM 604 C CA . LEU A 1 79 ? 9.849 8.076 -5.597 1.00 45.69 79 LEU A CA 1
ATOM 605 C C . LEU A 1 79 ? 10.095 8.928 -4.340 1.00 45.69 79 LEU A C 1
ATOM 607 O O . LEU A 1 79 ? 9.150 9.269 -3.628 1.00 45.69 79 LEU A O 1
ATOM 611 N N . THR A 1 80 ? 11.324 9.414 -4.136 1.00 43.28 80 THR A N 1
ATOM 612 C CA . THR A 1 80 ? 11.659 10.421 -3.109 1.00 43.28 80 THR A CA 1
ATOM 613 C C . THR A 1 80 ? 10.886 11.737 -3.307 1.00 43.28 80 THR A C 1
ATOM 615 O O . THR A 1 80 ? 10.559 12.431 -2.340 1.00 43.28 80 THR A O 1
ATOM 618 N N . HIS A 1 81 ? 10.502 12.058 -4.549 1.00 42.72 81 HIS A N 1
ATOM 619 C CA . HIS A 1 81 ? 9.639 13.204 -4.855 1.00 42.72 81 HIS A CA 1
ATOM 620 C C . HIS A 1 81 ? 8.207 13.050 -4.304 1.00 42.72 81 HIS A C 1
ATOM 622 O O . HIS A 1 81 ? 7.571 14.053 -3.982 1.00 42.72 81 HIS A O 1
ATOM 628 N N . LEU A 1 82 ? 7.711 11.820 -4.120 1.00 47.16 82 LEU A N 1
ATOM 629 C CA . LEU A 1 82 ? 6.380 11.545 -3.561 1.00 47.16 82 LEU A CA 1
ATOM 630 C C . LEU A 1 82 ? 6.375 11.570 -2.017 1.00 47.16 82 LEU A C 1
ATOM 632 O O . LEU A 1 82 ? 5.355 11.879 -1.395 1.00 47.16 82 LEU A O 1
ATOM 636 N N . ALA A 1 83 ? 7.532 11.304 -1.402 1.00 44.31 83 ALA A N 1
ATOM 637 C CA . ALA A 1 83 ? 7.732 11.308 0.048 1.00 44.31 83 ALA A CA 1
ATOM 638 C C . ALA A 1 83 ? 7.905 12.719 0.656 1.00 44.31 83 ALA A C 1
ATOM 640 O O . ALA A 1 83 ? 7.777 12.893 1.866 1.00 44.31 83 ALA A O 1
ATOM 641 N N . THR A 1 84 ? 8.149 13.754 -0.160 1.00 36.44 84 THR A N 1
ATOM 642 C CA . THR A 1 84 ? 8.550 15.090 0.335 1.00 36.44 84 THR A CA 1
ATOM 643 C C . THR A 1 84 ? 7.378 16.047 0.621 1.00 36.44 84 THR A C 1
ATOM 645 O O . THR A 1 84 ? 7.573 17.234 0.882 1.00 36.44 84 THR A O 1
ATOM 648 N N . ARG A 1 85 ? 6.130 15.565 0.695 1.00 35.06 85 ARG A N 1
ATOM 649 C CA . ARG A 1 85 ? 5.066 16.334 1.366 1.00 35.06 85 ARG A CA 1
ATOM 650 C C . ARG A 1 85 ? 5.027 15.967 2.841 1.00 35.06 85 ARG A C 1
ATOM 652 O O . ARG A 1 85 ? 4.409 14.985 3.234 1.00 35.06 85 ARG A O 1
ATOM 659 N N . LYS A 1 86 ? 5.700 16.802 3.643 1.00 40.53 86 LYS A N 1
ATOM 660 C CA . LYS A 1 86 ? 5.640 16.844 5.109 1.00 40.53 86 LYS A CA 1
ATOM 661 C C . LYS A 1 86 ? 4.201 17.069 5.594 1.00 40.53 86 LYS A C 1
ATOM 663 O O . LYS A 1 86 ? 3.822 18.178 5.946 1.00 40.53 86 LYS A O 1
ATOM 668 N N . ASN A 1 87 ? 3.406 16.009 5.577 1.00 36.66 87 ASN A N 1
ATOM 669 C CA . ASN A 1 87 ? 2.312 15.755 6.503 1.00 36.66 87 ASN A CA 1
ATOM 670 C C . ASN A 1 87 ? 2.027 14.242 6.432 1.00 36.66 87 ASN A C 1
ATOM 672 O O . ASN A 1 87 ? 1.241 13.795 5.606 1.00 36.66 87 ASN A O 1
ATOM 676 N N . LEU A 1 88 ? 2.812 13.483 7.211 1.00 49.44 88 LEU A N 1
ATOM 677 C CA . LEU A 1 88 ? 2.646 12.074 7.612 1.00 49.44 88 LEU A CA 1
ATOM 678 C C . LEU A 1 88 ? 1.982 11.132 6.577 1.00 49.44 88 LEU A C 1
ATOM 680 O O . LEU A 1 88 ? 0.762 11.014 6.559 1.00 49.44 88 LEU A O 1
ATOM 684 N N . ALA A 1 89 ? 2.766 10.415 5.754 1.00 50.44 89 ALA A N 1
ATOM 685 C CA . ALA A 1 89 ? 2.222 9.317 4.925 1.00 50.44 89 ALA A CA 1
ATOM 686 C C . ALA A 1 89 ? 3.223 8.238 4.457 1.00 50.44 89 ALA A C 1
ATOM 688 O O . ALA A 1 89 ? 2.803 7.290 3.804 1.00 50.44 89 ALA A O 1
ATOM 689 N N . TRP A 1 90 ? 4.518 8.355 4.760 1.00 48.47 90 TRP A N 1
ATOM 690 C CA . TRP A 1 90 ? 5.521 7.356 4.377 1.00 48.47 90 TRP A CA 1
ATOM 691 C C . TRP A 1 90 ? 6.469 7.145 5.551 1.00 48.47 90 TRP A C 1
ATOM 693 O O . TRP A 1 90 ? 7.036 8.116 6.061 1.00 48.47 90 TRP A O 1
ATOM 703 N N . ARG A 1 91 ? 6.643 5.897 5.985 1.00 49.75 91 ARG A N 1
ATOM 704 C CA . ARG A 1 91 ? 7.752 5.503 6.855 1.00 49.75 91 ARG A CA 1
ATOM 705 C C . ARG A 1 91 ? 8.734 4.722 5.996 1.00 49.75 91 ARG A C 1
ATOM 707 O O . ARG A 1 91 ? 8.409 3.644 5.520 1.00 49.75 91 ARG A O 1
ATOM 714 N N . VAL A 1 92 ? 9.899 5.316 5.766 1.00 47.78 92 VAL A N 1
ATOM 715 C CA . VAL A 1 92 ? 11.072 4.570 5.310 1.00 47.78 92 VAL A CA 1
ATOM 716 C C . VAL A 1 92 ? 11.587 3.847 6.545 1.00 47.78 92 VAL A C 1
ATOM 718 O O . VAL A 1 92 ? 11.857 4.495 7.561 1.00 47.78 92 VAL A O 1
ATOM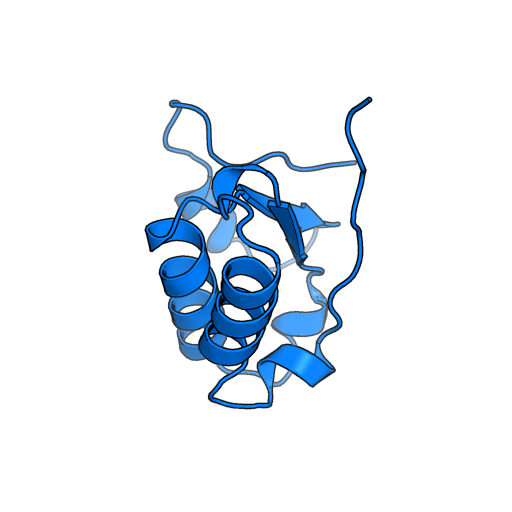 721 N N . ILE A 1 93 ? 11.625 2.523 6.489 1.00 42.41 93 ILE A N 1
ATOM 722 C CA . ILE A 1 93 ? 12.249 1.700 7.519 1.00 42.41 93 ILE A CA 1
ATOM 723 C C . ILE A 1 93 ? 13.661 1.412 6.993 1.00 42.41 93 ILE A C 1
ATOM 725 O O . ILE A 1 93 ? 13.838 1.148 5.808 1.00 42.41 93 ILE A O 1
ATOM 729 N N . SER A 1 94 ? 14.667 1.637 7.834 1.00 51.47 94 SER A N 1
ATOM 730 C CA . SER A 1 94 ? 16.079 1.316 7.584 1.00 51.47 94 SER A CA 1
ATOM 731 C C . SER A 1 94 ? 16.536 0.282 8.594 1.00 51.47 94 SER A C 1
ATOM 733 O O . SER A 1 94 ? 15.924 0.249 9.690 1.00 51.47 94 SER A O 1
#

Sequence (94 aa):
MTAQWQVTSAADFRRSNFADRVLQLISSLDLPASLFELEVTESVFIGLSTEKVVRTLEALRSEGMTIALDDFGTGYASLTHLATRKNLAWRVIS